Protein AF-A0AAW4BA94-F1 (afdb_monomer_lite)

Foldseek 3Di:
DPPDQQDLLLLLLLQLLVQQPPDDPQASLVSSCVVPVDDSVRSVVSVVVCVVVVQWDADPVSNHIDGDPNVVVVNLVCLQVPPQASQVVCCVRRVDRFDADPSRRGDDPNDRD

pLDDT: mean 81.66, std 11.19, range [38.16, 92.94]

Organism: Vibrio anguillarum (NCBI:txid55601)

Radius of gyration: 14.31 Å; chains: 1; bounding box: 33×32×41 Å

Secondary structure (DSSP, 8-state):
----PPPHHHHHHHHHHHHHS--S---HHHHHHHHH---HHHHHHHHHHHHHTTSEEEETTTTEEEE-HHHHHHHHHHHHHH-SSHHHHHHHHH----EE-TT--EEETTEE-

Structure (mmCIF, N/CA/C/O backbone):
data_AF-A0AAW4BA94-F1
#
_entry.id   AF-A0AAW4BA94-F1
#
loop_
_atom_site.group_PDB
_atom_site.id
_atom_site.type_symbol
_atom_site.label_atom_id
_atom_site.label_alt_id
_atom_site.label_comp_id
_atom_site.label_asym_id
_atom_site.label_entity_id
_atom_site.label_seq_id
_atom_site.pdbx_PDB_ins_code
_atom_site.Cartn_x
_atom_site.Cartn_y
_atom_site.Cartn_z
_atom_site.occupancy
_atom_site.B_iso_or_equiv
_atom_site.auth_seq_id
_atom_site.auth_comp_id
_atom_site.auth_asym_id
_atom_site.auth_atom_id
_atom_site.pdbx_PDB_model_num
ATOM 1 N N . MET A 1 1 ? -10.047 -16.433 18.768 1.00 38.16 1 MET A N 1
ATOM 2 C CA . MET A 1 1 ? -10.244 -16.373 17.306 1.00 38.16 1 MET A CA 1
ATOM 3 C C . MET A 1 1 ? -9.108 -15.525 16.754 1.00 38.16 1 MET A C 1
ATOM 5 O O . MET A 1 1 ? -9.083 -14.336 17.031 1.00 38.16 1 MET A O 1
ATOM 9 N N . ALA A 1 2 ? -8.088 -16.142 16.153 1.00 43.66 2 ALA A N 1
ATOM 10 C CA . ALA A 1 2 ? -6.935 -15.410 15.629 1.00 43.66 2 ALA A CA 1
ATOM 11 C C . ALA A 1 2 ? -7.384 -14.657 14.370 1.00 43.66 2 ALA A C 1
ATOM 13 O O . ALA A 1 2 ? -7.580 -15.262 13.319 1.00 43.66 2 ALA A O 1
ATOM 14 N N . THR A 1 3 ? -7.668 -13.363 14.502 1.00 55.31 3 THR A N 1
ATOM 15 C CA . THR A 1 3 ? -8.035 -12.508 13.373 1.00 55.31 3 THR A CA 1
ATOM 16 C C . THR A 1 3 ? -6.865 -12.483 12.395 1.00 55.31 3 THR A C 1
ATOM 18 O O . THR A 1 3 ? -5.744 -12.156 12.778 1.00 55.31 3 THR A O 1
ATOM 21 N N . LYS A 1 4 ? -7.122 -12.880 11.145 1.00 61.91 4 LYS A N 1
ATOM 22 C CA . LYS A 1 4 ? -6.153 -12.818 10.048 1.00 61.91 4 LYS A CA 1
ATOM 23 C C . LYS A 1 4 ? -5.690 -11.366 9.924 1.00 61.91 4 LYS A C 1
ATOM 25 O O . LYS A 1 4 ? -6.518 -10.497 9.663 1.00 61.91 4 LYS A O 1
ATOM 30 N N . ASP A 1 5 ? -4.415 -11.115 10.201 1.00 78.00 5 ASP A N 1
ATOM 31 C CA . ASP A 1 5 ? -3.850 -9.770 10.136 1.00 78.00 5 ASP A CA 1
ATOM 32 C C . ASP A 1 5 ? -3.968 -9.226 8.704 1.00 78.00 5 ASP A C 1
ATOM 34 O O . ASP A 1 5 ? -3.882 -9.986 7.732 1.00 78.00 5 ASP A O 1
ATOM 38 N N . ILE A 1 6 ? -4.212 -7.924 8.573 1.00 87.81 6 ILE A N 1
ATOM 39 C CA . ILE A 1 6 ? -4.307 -7.272 7.265 1.00 87.81 6 ILE A CA 1
ATOM 40 C C . ILE A 1 6 ? -2.890 -7.191 6.704 1.00 87.81 6 ILE A C 1
ATOM 42 O O . ILE A 1 6 ? -1.985 -6.645 7.347 1.00 87.81 6 ILE A O 1
ATOM 46 N N . SER A 1 7 ? -2.681 -7.741 5.507 1.00 91.31 7 SER A N 1
ATOM 47 C CA . SER A 1 7 ? -1.354 -7.729 4.897 1.00 91.31 7 SER A CA 1
ATOM 48 C C . SER A 1 7 ? -0.955 -6.311 4.492 1.00 91.31 7 SER A C 1
ATOM 50 O O . SER A 1 7 ? -1.797 -5.489 4.129 1.00 91.31 7 SER A O 1
ATOM 52 N N . LYS A 1 8 ? 0.351 -6.040 4.491 1.00 91.31 8 LYS A N 1
ATOM 53 C CA . LYS A 1 8 ? 0.923 -4.782 4.000 1.00 91.31 8 LYS A CA 1
ATOM 54 C C . LYS A 1 8 ? 0.353 -4.367 2.642 1.00 91.31 8 LYS A C 1
ATOM 56 O O . LYS A 1 8 ? -0.137 -3.255 2.478 1.00 91.31 8 LYS A O 1
ATOM 61 N N . TYR A 1 9 ? 0.335 -5.290 1.681 1.00 91.50 9 TYR A N 1
ATOM 62 C CA . TYR A 1 9 ? -0.150 -5.000 0.333 1.00 91.50 9 TYR A CA 1
ATOM 63 C C . TYR A 1 9 ? -1.655 -4.737 0.289 1.00 91.50 9 TYR A C 1
ATOM 65 O O . TYR A 1 9 ? -2.080 -3.890 -0.485 1.00 91.50 9 TYR A O 1
ATOM 73 N N . GLN A 1 10 ? -2.462 -5.367 1.152 1.00 90.81 10 GLN A N 1
ATOM 74 C CA . GLN A 1 10 ? -3.879 -5.006 1.271 1.00 90.81 10 GLN A CA 1
ATOM 75 C C . GLN A 1 10 ? -4.050 -3.548 1.714 1.00 90.81 10 GLN A C 1
ATOM 77 O O . GLN A 1 10 ? -4.912 -2.856 1.176 1.00 90.81 10 GLN A O 1
ATOM 82 N N . VAL A 1 11 ? -3.210 -3.063 2.636 1.00 91.12 11 VAL A N 1
ATOM 83 C CA . VAL A 1 11 ? -3.227 -1.655 3.057 1.00 91.12 11 VAL A CA 1
ATOM 84 C C . VAL A 1 11 ? -2.781 -0.738 1.917 1.00 91.12 11 VAL A C 1
ATOM 86 O O . VAL A 1 11 ? -3.504 0.196 1.581 1.00 91.12 11 VAL A O 1
ATOM 89 N N . LEU A 1 12 ? -1.639 -1.013 1.278 1.00 91.81 12 LEU A N 1
ATOM 90 C CA . LEU A 1 12 ? -1.111 -0.161 0.201 1.00 91.81 12 LEU A CA 1
ATOM 91 C C . LEU A 1 12 ? -2.064 -0.077 -0.999 1.00 91.81 12 LEU A C 1
ATOM 93 O O . LEU A 1 12 ? -2.281 1.007 -1.541 1.00 91.81 12 LEU A O 1
ATOM 97 N N . ILE A 1 13 ? -2.670 -1.204 -1.382 1.00 90.75 13 ILE A N 1
ATOM 98 C CA . ILE A 1 13 ? -3.683 -1.250 -2.442 1.00 90.75 13 ILE A CA 1
ATOM 99 C C . ILE A 1 13 ? -4.895 -0.420 -2.035 1.00 90.75 13 ILE A C 1
ATOM 101 O O . ILE A 1 13 ? -5.341 0.420 -2.811 1.00 90.75 13 ILE A O 1
ATOM 105 N N . ALA A 1 14 ? -5.398 -0.600 -0.812 1.00 90.06 14 ALA A N 1
ATOM 106 C CA . ALA A 1 14 ? -6.552 0.152 -0.344 1.00 90.06 14 ALA A CA 1
ATOM 107 C C . ALA A 1 14 ? -6.296 1.665 -0.340 1.00 90.06 14 ALA A C 1
ATOM 109 O O . ALA A 1 14 ? -7.157 2.424 -0.769 1.00 90.06 14 ALA A O 1
ATOM 110 N N . VAL A 1 15 ? -5.105 2.101 0.082 1.00 89.62 15 VAL A N 1
ATOM 111 C CA . VAL A 1 15 ? -4.718 3.518 0.061 1.00 89.62 15 VAL A CA 1
ATOM 112 C C . VAL A 1 15 ? -4.600 4.056 -1.357 1.00 89.62 15 VAL A C 1
ATOM 114 O O . VAL A 1 15 ? -5.058 5.163 -1.634 1.00 89.62 15 VAL A O 1
ATOM 117 N N . GLY A 1 16 ? -4.001 3.305 -2.277 1.00 87.50 16 GLY A N 1
ATOM 118 C CA . GLY A 1 16 ? -3.912 3.774 -3.652 1.00 87.50 16 GLY A CA 1
ATOM 119 C C . GLY A 1 16 ? -5.291 3.866 -4.321 1.00 87.50 16 GLY A C 1
ATOM 120 O O . GLY A 1 16 ? -5.552 4.857 -4.998 1.00 87.50 16 GLY A O 1
ATOM 121 N N . VAL A 1 17 ? -6.170 2.878 -4.119 1.00 86.44 17 VAL A N 1
ATOM 122 C CA . VAL A 1 17 ? -7.524 2.869 -4.704 1.00 86.44 17 VAL A CA 1
ATOM 123 C C . VAL A 1 17 ? -8.376 3.982 -4.097 1.00 86.44 17 VAL A C 1
ATOM 125 O O . VAL A 1 17 ? -9.036 4.723 -4.814 1.00 86.44 17 VAL A O 1
ATOM 128 N N . HIS A 1 18 ? -8.294 4.181 -2.780 1.00 85.88 18 HIS A N 1
ATOM 129 C CA . HIS A 1 18 ? -9.003 5.268 -2.099 1.00 85.88 18 HIS A CA 1
ATOM 130 C C . HIS A 1 18 ? -8.599 6.659 -2.610 1.00 85.88 18 HIS A C 1
ATOM 132 O O . HIS A 1 18 ? -9.422 7.567 -2.619 1.00 85.88 18 HIS A O 1
ATOM 138 N N . ASN A 1 19 ? -7.356 6.823 -3.073 1.00 79.69 19 ASN A N 1
ATOM 139 C CA . ASN A 1 19 ? -6.890 8.071 -3.680 1.00 79.69 19 ASN A CA 1
ATOM 140 C C . ASN A 1 19 ? -7.258 8.220 -5.165 1.00 79.69 19 ASN A C 1
ATOM 142 O O . ASN A 1 19 ? -7.352 9.350 -5.646 1.00 79.69 19 ASN A O 1
ATOM 146 N N . SER A 1 20 ? -7.406 7.115 -5.905 1.00 75.38 20 SER A N 1
ATOM 147 C CA . SER A 1 20 ? -7.755 7.139 -7.333 1.00 75.38 20 SER A CA 1
ATOM 148 C C . SER A 1 20 ? -9.249 7.344 -7.543 1.00 75.38 20 SER A C 1
ATOM 150 O O . SER A 1 20 ? -9.683 8.119 -8.403 1.00 75.38 20 SER A O 1
ATOM 152 N N . GLU A 1 21 ? -10.045 6.668 -6.727 1.00 68.62 21 GLU A N 1
ATOM 153 C CA . GLU A 1 21 ? -11.476 6.812 -6.719 1.00 68.62 21 GLU A CA 1
ATOM 154 C C . GLU A 1 21 ? -11.805 8.156 -6.059 1.00 68.62 21 GLU A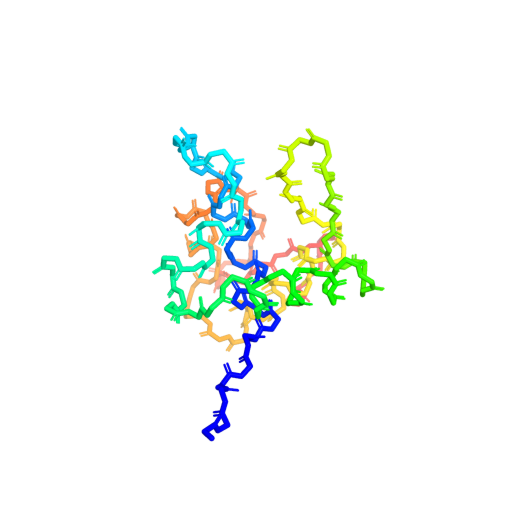 C 1
ATOM 156 O O . GLU A 1 21 ? -11.536 8.378 -4.883 1.00 68.62 21 GLU A O 1
ATOM 161 N N . LYS A 1 22 ? -12.420 9.082 -6.808 1.00 59.56 22 LYS A N 1
ATOM 162 C CA . LYS A 1 22 ? -13.032 10.317 -6.271 1.00 59.56 22 LYS A CA 1
ATOM 163 C C . LYS A 1 22 ? -14.252 9.987 -5.387 1.00 59.56 22 LYS A C 1
ATOM 165 O O . LYS A 1 22 ? -15.334 10.541 -5.584 1.00 59.56 22 LYS A O 1
ATOM 170 N N . LEU A 1 23 ? -14.132 9.006 -4.496 1.00 56.38 23 LEU A N 1
ATOM 171 C CA . LEU A 1 23 ? -15.244 8.363 -3.820 1.00 56.38 23 LEU A CA 1
ATOM 172 C C . LEU A 1 23 ? -15.614 9.046 -2.509 1.00 56.38 23 LEU A C 1
ATOM 174 O O . LEU A 1 23 ? -14.807 9.619 -1.783 1.00 56.38 23 LEU A O 1
ATOM 178 N N . SER A 1 24 ? -16.907 8.935 -2.229 1.00 51.38 24 SER A N 1
ATOM 179 C CA . SER A 1 24 ? -17.680 9.570 -1.166 1.00 51.38 24 SER A CA 1
ATOM 180 C C . SER A 1 24 ? -17.303 9.175 0.264 1.00 51.38 24 SER A C 1
ATOM 182 O O . SER A 1 24 ? -17.754 9.826 1.209 1.00 51.38 24 SER A O 1
ATOM 184 N N . ASP A 1 25 ? -16.520 8.110 0.455 1.00 60.09 25 ASP A N 1
ATOM 185 C CA . ASP A 1 25 ? -16.069 7.694 1.782 1.00 60.09 25 ASP A CA 1
ATOM 186 C C . ASP A 1 25 ? -14.864 8.535 2.205 1.00 60.09 25 ASP A C 1
ATOM 188 O O . ASP A 1 25 ? -13.721 8.258 1.850 1.00 60.09 25 ASP A O 1
ATOM 192 N N . ARG A 1 26 ? -15.117 9.542 3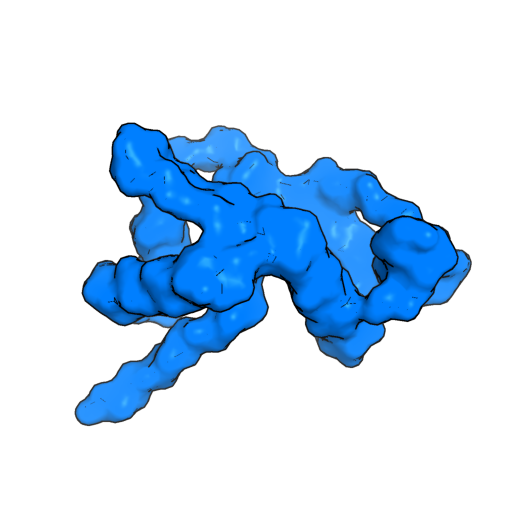.046 1.00 68.50 26 ARG A N 1
ATOM 193 C CA . ARG A 1 26 ? -14.078 10.420 3.619 1.00 68.50 26 ARG A CA 1
ATOM 194 C C . ARG A 1 26 ? -13.026 9.698 4.474 1.00 68.50 26 ARG A C 1
ATOM 196 O O . ARG A 1 26 ? -12.133 10.354 4.987 1.00 68.50 26 ARG A O 1
ATOM 203 N N . SER A 1 27 ? -13.171 8.397 4.719 1.00 84.56 27 SER A N 1
ATOM 204 C CA . SER A 1 27 ? -12.368 7.658 5.690 1.00 84.56 27 SER A CA 1
ATOM 205 C C . SER A 1 27 ? -11.757 6.414 5.067 1.00 84.56 27 SER A C 1
ATOM 207 O O . SER A 1 27 ? -12.471 5.444 4.791 1.00 84.56 27 SER A O 1
ATOM 209 N N . ILE A 1 28 ? -10.429 6.406 4.939 1.00 87.06 28 ILE A N 1
ATOM 210 C CA . ILE A 1 28 ? -9.663 5.222 4.522 1.00 87.06 28 ILE A CA 1
ATOM 211 C C . ILE A 1 28 ? -9.912 4.021 5.450 1.00 87.06 28 ILE A C 1
ATOM 213 O O . ILE A 1 28 ? -9.948 2.874 5.008 1.00 87.06 28 ILE A O 1
ATOM 217 N N . VAL A 1 29 ? -10.171 4.275 6.737 1.00 89.06 29 VAL A N 1
ATOM 218 C CA . VAL A 1 29 ? -10.495 3.228 7.716 1.00 89.06 29 VAL A CA 1
ATOM 219 C C . VAL A 1 29 ? -11.801 2.525 7.342 1.00 89.06 29 VAL A C 1
ATOM 221 O O . VAL A 1 29 ? -11.861 1.298 7.345 1.00 89.06 29 VAL A O 1
ATOM 224 N N . ASN A 1 30 ? -12.837 3.283 6.967 1.00 88.12 30 ASN A N 1
ATOM 225 C CA . ASN A 1 30 ? -14.118 2.703 6.552 1.00 88.12 30 ASN A CA 1
ATOM 226 C C . ASN A 1 30 ? -13.971 1.905 5.257 1.00 88.12 30 ASN A C 1
ATOM 228 O O . ASN A 1 30 ? -14.571 0.837 5.126 1.00 88.12 30 ASN A O 1
ATOM 232 N N . PHE A 1 31 ? -13.146 2.395 4.333 1.00 89.00 31 PHE A N 1
ATOM 233 C CA . PHE A 1 31 ? -12.832 1.677 3.106 1.00 89.00 31 PHE A CA 1
ATOM 234 C C . PHE A 1 31 ? -12.149 0.332 3.406 1.00 89.00 31 PHE A C 1
ATOM 236 O O . PHE A 1 31 ? -12.612 -0.709 2.943 1.00 89.00 31 PHE A O 1
ATOM 243 N N . LEU A 1 32 ? -11.132 0.312 4.273 1.00 89.06 32 LEU A N 1
ATOM 244 C CA . LEU A 1 32 ? -10.463 -0.923 4.702 1.00 89.06 32 LEU A CA 1
ATOM 245 C C . LEU A 1 32 ? -11.411 -1.910 5.389 1.00 89.06 32 LEU A C 1
ATOM 247 O O . LEU A 1 32 ? -11.327 -3.109 5.124 1.00 89.06 32 LEU A O 1
ATOM 251 N N . ILE A 1 33 ? -12.327 -1.430 6.236 1.00 91.25 33 ILE A N 1
ATOM 252 C CA . ILE A 1 33 ? -13.351 -2.280 6.864 1.00 91.25 33 ILE A CA 1
ATOM 253 C C . ILE A 1 33 ? -14.219 -2.945 5.788 1.00 91.25 33 ILE A C 1
ATOM 255 O O . ILE A 1 33 ? -14.417 -4.157 5.839 1.00 91.25 33 ILE A O 1
ATOM 259 N N . LYS A 1 34 ? -14.695 -2.183 4.792 1.00 88.25 34 LYS A N 1
ATOM 260 C CA . LYS A 1 34 ? -15.517 -2.719 3.691 1.00 88.25 34 LYS A CA 1
ATOM 261 C C . LYS A 1 34 ? -14.768 -3.762 2.859 1.00 88.25 34 LYS A C 1
ATOM 263 O O . LYS A 1 34 ? -15.354 -4.782 2.516 1.00 88.25 34 LYS A O 1
ATOM 268 N N . GLN A 1 35 ? -13.489 -3.526 2.567 1.00 86.75 35 GLN A N 1
ATOM 269 C CA . GLN A 1 35 ? -12.690 -4.424 1.724 1.00 86.75 35 GLN A CA 1
ATOM 270 C C . GLN A 1 35 ? -12.237 -5.698 2.445 1.00 86.75 35 GLN A C 1
ATOM 272 O O . GLN A 1 35 ? -12.127 -6.758 1.835 1.00 86.75 35 GLN A O 1
ATOM 277 N N . THR A 1 36 ? -11.942 -5.611 3.743 1.00 87.06 36 THR A N 1
ATOM 278 C CA . THR A 1 36 ? -11.321 -6.720 4.490 1.00 87.06 36 THR A CA 1
ATOM 279 C C . THR A 1 36 ? -12.281 -7.4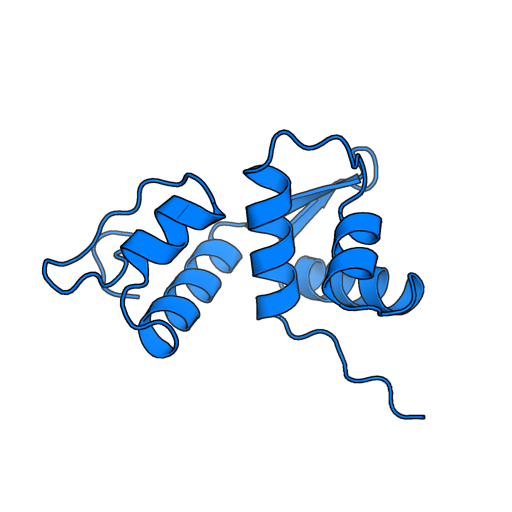40 5.435 1.00 87.06 36 THR A C 1
ATOM 281 O O . THR A 1 36 ? -11.958 -8.528 5.910 1.00 87.06 36 THR A O 1
ATOM 284 N N . GLY A 1 37 ? -13.435 -6.840 5.744 1.00 88.94 37 GLY A N 1
ATOM 285 C CA . GLY A 1 37 ? -14.372 -7.331 6.758 1.00 88.94 37 GLY A CA 1
ATOM 286 C C . GLY A 1 37 ? -13.830 -7.263 8.191 1.00 88.94 37 GLY A C 1
ATOM 287 O O . GLY A 1 37 ? -14.416 -7.855 9.097 1.00 88.94 37 GLY A O 1
ATOM 288 N N . GLN A 1 38 ? -12.700 -6.584 8.410 1.00 90.19 38 GLN A N 1
ATOM 289 C CA . GLN A 1 38 ? -12.024 -6.551 9.703 1.00 90.19 38 GLN A CA 1
ATOM 290 C C . GLN A 1 38 ? -12.599 -5.474 10.635 1.00 90.19 38 GLN A C 1
ATOM 292 O O . GLN A 1 38 ? -13.106 -4.448 10.174 1.00 90.19 38 GLN A O 1
ATOM 297 N N . PRO A 1 39 ? -12.488 -5.654 11.966 1.00 91.12 39 PRO A N 1
ATOM 298 C CA . PRO A 1 39 ? -12.904 -4.639 12.925 1.00 91.12 39 PRO A CA 1
ATOM 299 C C . PRO A 1 39 ? -12.113 -3.335 12.773 1.00 91.12 39 PRO A C 1
ATOM 301 O O . PRO A 1 39 ? -10.906 -3.356 12.536 1.00 91.12 39 PRO A O 1
ATOM 304 N N . CYS A 1 40 ? -12.761 -2.200 13.050 1.00 90.44 40 CYS A N 1
ATOM 305 C CA . CYS A 1 40 ? -12.165 -0.860 12.957 1.00 90.44 40 CYS A CA 1
ATOM 306 C C . CYS A 1 40 ? -10.785 -0.748 13.633 1.00 90.44 40 CYS A C 1
ATOM 308 O O . CYS A 1 40 ? -9.829 -0.264 13.032 1.00 90.44 40 CYS A O 1
ATOM 310 N N . LYS A 1 41 ? -10.639 -1.291 14.849 1.00 89.69 41 LYS A N 1
ATOM 311 C CA . LYS A 1 41 ? -9.368 -1.280 15.593 1.00 89.69 41 LYS A CA 1
ATOM 312 C C . LYS A 1 41 ? -8.231 -2.015 14.867 1.00 89.69 41 LYS A C 1
ATOM 314 O O . LYS A 1 41 ? -7.076 -1.631 15.018 1.00 89.69 41 LYS A O 1
ATOM 319 N N . VAL A 1 42 ? -8.541 -3.070 14.113 1.00 90.62 42 VAL A N 1
ATOM 320 C CA . VAL A 1 42 ? -7.549 -3.814 13.319 1.00 90.62 42 VAL A CA 1
ATOM 321 C C . VAL A 1 42 ? -7.121 -2.979 12.114 1.00 90.62 42 VAL A C 1
ATOM 323 O O . VAL A 1 42 ? -5.926 -2.837 11.881 1.00 90.62 42 VAL A O 1
ATOM 326 N N . CYS A 1 43 ? -8.068 -2.348 11.415 1.00 90.88 43 CYS A N 1
ATOM 327 C CA . CYS A 1 43 ? -7.773 -1.464 10.284 1.00 90.88 43 CYS A CA 1
ATOM 328 C C . CYS A 1 43 ? -6.917 -0.255 10.690 1.00 90.88 43 CYS A C 1
ATOM 330 O O . CYS A 1 43 ? -5.955 0.066 9.998 1.00 90.88 43 CYS A O 1
ATOM 332 N N . ILE A 1 44 ? -7.226 0.379 11.828 1.00 89.56 44 ILE A N 1
ATOM 333 C CA . ILE A 1 44 ? -6.431 1.497 12.365 1.00 89.56 44 ILE A CA 1
ATOM 334 C C . ILE A 1 44 ? -5.000 1.042 12.661 1.00 89.56 44 ILE A C 1
ATOM 336 O O . ILE A 1 44 ? -4.056 1.672 12.201 1.00 89.56 44 ILE A O 1
ATOM 340 N N . ARG A 1 45 ? -4.825 -0.092 13.351 1.00 90.69 45 ARG A N 1
ATOM 341 C CA . ARG A 1 45 ? -3.490 -0.629 13.662 1.00 90.69 45 ARG A CA 1
ATOM 342 C C . ARG A 1 45 ? -2.686 -0.990 12.415 1.00 90.69 45 ARG A C 1
ATOM 344 O O . ARG A 1 45 ? -1.478 -0.782 12.397 1.00 90.69 45 ARG A O 1
ATOM 351 N N . ALA A 1 46 ? -3.342 -1.530 11.389 1.00 92.00 46 ALA A N 1
ATOM 352 C CA . ALA A 1 46 ? -2.692 -1.838 10.121 1.00 92.00 46 ALA A CA 1
ATOM 353 C C . ALA A 1 46 ? -2.208 -0.560 9.416 1.00 92.00 46 ALA A C 1
ATOM 355 O O . ALA A 1 46 ? -1.087 -0.533 8.920 1.00 92.00 46 ALA A O 1
ATOM 356 N N . LEU A 1 47 ? -3.005 0.515 9.433 1.00 90.44 47 LEU A N 1
ATOM 357 C CA . LEU A 1 47 ? -2.585 1.820 8.914 1.00 90.44 47 LEU A CA 1
ATOM 358 C C . LEU A 1 47 ? -1.427 2.413 9.723 1.00 90.44 47 LEU A C 1
ATOM 360 O O . LEU A 1 47 ? -0.421 2.795 9.137 1.00 90.44 47 LEU A O 1
ATOM 364 N N . GLU A 1 48 ? -1.533 2.445 11.053 1.00 90.38 48 GLU A N 1
ATOM 365 C CA . GLU A 1 48 ? -0.472 2.949 11.940 1.00 90.38 48 GLU A CA 1
ATOM 366 C C . GLU A 1 48 ? 0.851 2.204 11.730 1.00 90.38 48 GLU A C 1
ATOM 368 O O . GLU A 1 48 ? 1.913 2.824 11.724 1.00 90.38 48 GLU A O 1
ATOM 373 N N . ARG A 1 49 ? 0.803 0.883 11.508 1.00 92.25 49 ARG A N 1
ATOM 374 C CA . ARG A 1 49 ? 1.990 0.088 11.168 1.00 92.25 49 ARG A CA 1
ATOM 375 C C . ARG A 1 49 ? 2.653 0.592 9.891 1.00 92.25 49 ARG A C 1
ATOM 377 O O . ARG A 1 49 ? 3.845 0.869 9.907 1.00 92.25 49 ARG A O 1
ATOM 384 N N . GLU A 1 50 ? 1.901 0.728 8.804 1.00 92.94 50 GLU A N 1
ATOM 385 C CA . GLU A 1 50 ? 2.469 1.147 7.517 1.00 92.94 50 GLU A CA 1
ATOM 386 C C . GLU A 1 50 ? 2.925 2.616 7.511 1.00 92.94 50 GLU A C 1
ATOM 388 O O . GLU A 1 50 ? 3.829 2.974 6.753 1.00 92.94 50 GLU A O 1
ATOM 393 N N . VAL A 1 51 ? 2.339 3.454 8.372 1.00 92.00 51 VAL A N 1
ATOM 394 C CA . VAL A 1 51 ? 2.817 4.818 8.643 1.00 92.00 51 VAL A CA 1
ATOM 395 C C . VAL A 1 51 ? 4.159 4.785 9.374 1.00 92.00 51 VAL A C 1
ATOM 397 O O . VAL A 1 51 ? 5.099 5.453 8.954 1.00 92.00 51 VAL A O 1
ATOM 400 N N . ASN A 1 52 ? 4.288 3.958 10.415 1.00 91.31 52 ASN A N 1
ATOM 401 C CA . ASN A 1 52 ? 5.556 3.768 11.129 1.00 91.31 52 ASN A CA 1
ATOM 402 C C . ASN A 1 52 ? 6.644 3.139 10.243 1.00 91.31 52 ASN A C 1
ATOM 404 O O . ASN A 1 52 ? 7.827 3.398 10.443 1.00 91.31 52 ASN A O 1
ATOM 408 N N . GLU A 1 53 ? 6.259 2.322 9.259 1.00 92.12 53 GLU A N 1
ATOM 409 C CA . GLU A 1 53 ? 7.173 1.785 8.245 1.00 92.12 53 GLU A CA 1
ATOM 410 C C . GLU A 1 53 ? 7.497 2.786 7.124 1.00 92.12 53 GLU A C 1
ATOM 412 O O . GLU A 1 53 ? 8.263 2.449 6.218 1.00 92.12 53 GLU A O 1
ATOM 417 N N . GLU A 1 54 ? 6.945 4.002 7.157 1.00 91.25 54 GLU A N 1
ATOM 418 C CA . GLU A 1 54 ? 7.117 5.045 6.135 1.00 91.25 54 GLU A CA 1
ATOM 419 C C . GLU A 1 54 ? 6.629 4.630 4.735 1.00 91.25 54 GLU A C 1
ATOM 421 O O . GLU A 1 54 ? 7.006 5.226 3.721 1.00 91.25 54 GLU A O 1
ATOM 426 N N . SER A 1 55 ? 5.791 3.596 4.644 1.00 90.56 55 SER A N 1
ATOM 427 C CA . SER A 1 55 ? 5.166 3.160 3.390 1.00 90.56 55 SER A CA 1
ATOM 428 C C . SER A 1 55 ? 4.006 4.088 3.006 1.00 90.56 55 SER A C 1
ATOM 430 O O . SER A 1 55 ? 3.675 4.244 1.828 1.00 90.56 55 SER A O 1
ATOM 432 N N . ILE A 1 56 ? 3.390 4.715 4.010 1.00 91.06 56 ILE A N 1
ATOM 433 C CA . ILE A 1 56 ? 2.207 5.566 3.890 1.00 91.06 56 ILE A CA 1
ATOM 434 C C . ILE A 1 56 ? 2.420 6.837 4.713 1.00 91.06 56 ILE A C 1
ATOM 436 O O . ILE A 1 56 ? 2.985 6.787 5.800 1.00 91.06 56 ILE A O 1
ATOM 440 N N . ASP A 1 57 ? 1.936 7.964 4.206 1.00 87.25 57 ASP A N 1
ATOM 441 C CA . ASP A 1 57 ? 1.752 9.189 4.979 1.00 87.25 57 ASP A CA 1
ATOM 442 C C . ASP A 1 57 ? 0.262 9.343 5.305 1.00 87.25 57 ASP A C 1
ATOM 444 O O . ASP A 1 57 ? -0.579 9.273 4.406 1.00 87.25 57 ASP A O 1
ATOM 448 N N . TYR A 1 58 ? -0.086 9.489 6.583 1.00 81.00 58 TYR A N 1
ATOM 449 C CA . TYR A 1 58 ? -1.474 9.552 7.040 1.00 81.00 58 TYR A CA 1
ATOM 450 C C . TYR A 1 58 ? -1.723 10.812 7.860 1.00 81.00 58 TYR A C 1
ATOM 452 O O . TYR A 1 58 ? -1.247 10.960 8.987 1.00 81.00 58 TYR A O 1
ATOM 460 N N . GLY A 1 59 ? -2.543 11.706 7.309 1.00 73.31 59 GLY A N 1
ATOM 461 C CA . GLY A 1 59 ? -2.976 12.908 8.004 1.00 73.31 59 GLY A CA 1
ATOM 462 C C . GLY A 1 59 ? -4.244 12.646 8.812 1.00 73.31 59 GLY A C 1
ATOM 463 O O . GLY A 1 59 ? -5.337 12.608 8.250 1.00 73.31 59 GLY A O 1
ATOM 464 N N . VAL A 1 60 ? -4.128 12.539 10.140 1.00 66.44 60 VAL A N 1
ATOM 465 C CA . VAL A 1 60 ? -5.277 12.313 11.048 1.00 66.44 60 VAL A CA 1
ATOM 466 C C . VAL A 1 60 ? -6.361 13.393 10.892 1.00 66.44 60 VAL A C 1
ATOM 468 O O . VAL A 1 60 ? -7.549 13.097 10.987 1.00 66.44 60 VAL A O 1
ATOM 471 N N . SER A 1 61 ? -5.969 14.638 10.601 1.00 62.34 61 SER A N 1
ATOM 472 C CA . SER A 1 61 ? -6.878 15.780 10.407 1.00 62.34 61 SER A CA 1
ATOM 473 C C . SER A 1 61 ? -7.686 15.724 9.108 1.00 62.34 61 SER A C 1
ATOM 475 O O . SER A 1 61 ? -8.784 16.273 9.048 1.00 62.34 61 SER A O 1
ATOM 477 N N . ILE A 1 62 ? -7.158 15.060 8.081 1.00 68.88 62 ILE A N 1
ATOM 478 C CA . ILE A 1 62 ? -7.795 14.909 6.766 1.00 68.88 62 ILE A CA 1
ATOM 479 C C . ILE A 1 62 ? -8.374 13.505 6.559 1.00 68.88 62 ILE A C 1
ATOM 481 O O . ILE A 1 62 ? -9.086 13.285 5.584 1.00 68.88 62 ILE A O 1
ATOM 485 N N . ASN A 1 63 ? -8.104 12.574 7.487 1.00 74.88 63 ASN A N 1
ATOM 486 C CA . ASN A 1 63 ? -8.521 11.168 7.451 1.00 74.88 63 ASN A CA 1
ATOM 487 C C . ASN A 1 63 ? -8.212 10.483 6.105 1.00 74.88 63 ASN A C 1
ATOM 489 O O . ASN A 1 63 ? -8.938 9.608 5.623 1.00 74.88 63 ASN A O 1
ATOM 493 N N . GLN A 1 64 ? -7.111 10.921 5.500 1.00 79.56 64 GLN A N 1
ATOM 494 C CA . GLN A 1 64 ? -6.655 10.512 4.186 1.00 79.56 64 GLN A CA 1
ATOM 495 C C . GLN A 1 64 ? -5.208 10.047 4.294 1.00 79.56 64 GLN A C 1
ATOM 497 O O . GLN A 1 64 ? -4.387 10.649 4.992 1.00 79.56 64 GLN A O 1
ATOM 502 N N . ALA A 1 65 ? -4.929 8.941 3.616 1.00 86.31 65 ALA A N 1
ATOM 503 C CA . ALA A 1 65 ? -3.619 8.325 3.538 1.00 86.31 65 ALA A CA 1
ATOM 504 C C . ALA A 1 65 ? -3.080 8.475 2.115 1.00 86.31 65 ALA A C 1
ATOM 506 O O . ALA A 1 65 ? -3.840 8.327 1.163 1.00 86.31 65 ALA A O 1
ATOM 507 N N . PHE A 1 66 ? -1.781 8.699 1.958 1.00 87.62 66 PHE A N 1
ATOM 508 C CA . PHE A 1 66 ? -1.097 8.739 0.669 1.00 87.62 66 PHE A CA 1
ATOM 509 C C . PHE A 1 66 ? 0.065 7.754 0.659 1.00 87.62 66 PHE A C 1
ATOM 511 O O . PHE A 1 66 ? 0.767 7.591 1.653 1.00 87.62 66 PHE A O 1
ATOM 518 N N . LEU A 1 67 ? 0.293 7.099 -0.479 1.00 89.06 67 LEU A N 1
ATOM 519 C CA . LEU A 1 67 ? 1.479 6.265 -0.650 1.00 89.06 67 LEU A CA 1
ATOM 520 C C . LEU A 1 67 ? 2.722 7.156 -0.720 1.00 89.06 67 LEU A C 1
ATOM 522 O O . LEU A 1 67 ? 2.790 8.079 -1.536 1.00 89.06 67 LEU A O 1
ATOM 526 N N . THR A 1 68 ? 3.730 6.857 0.097 1.00 90.62 68 THR A N 1
ATOM 527 C CA . THR A 1 68 ? 5.036 7.511 -0.028 1.00 90.62 68 THR A CA 1
ATOM 528 C C . THR A 1 68 ? 5.782 6.965 -1.247 1.00 90.62 68 THR A C 1
ATOM 530 O O . THR A 1 6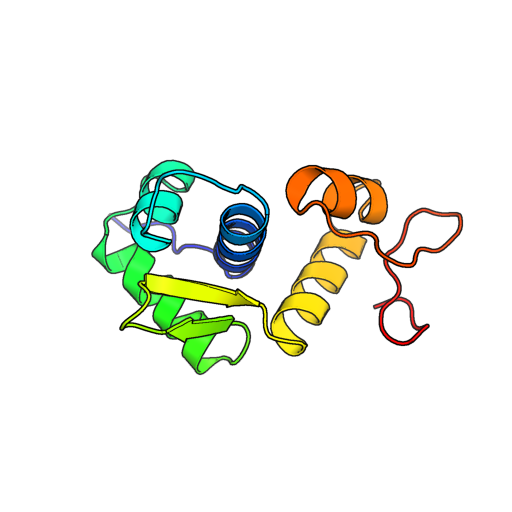8 ? 5.419 5.938 -1.827 1.00 90.62 68 THR A O 1
ATOM 533 N N . LYS A 1 69 ? 6.907 7.592 -1.616 1.00 87.44 69 LYS A N 1
ATOM 534 C CA . LYS A 1 69 ? 7.800 7.046 -2.658 1.00 87.44 69 LYS A CA 1
ATOM 535 C C . LYS A 1 69 ? 8.243 5.610 -2.350 1.00 87.44 69 LYS A C 1
ATOM 537 O O . LYS A 1 69 ? 8.396 4.813 -3.273 1.00 87.44 69 LYS A O 1
ATOM 542 N N . LYS A 1 70 ? 8.444 5.283 -1.068 1.00 89.19 70 LYS A N 1
ATOM 543 C CA . LYS A 1 70 ? 8.799 3.935 -0.614 1.00 89.19 70 LYS A CA 1
ATOM 544 C C . LYS A 1 70 ? 7.635 2.967 -0.822 1.00 89.19 70 LYS A C 1
ATOM 546 O O . LYS A 1 70 ? 7.833 1.939 -1.464 1.00 89.19 70 LYS A O 1
ATOM 551 N N . GLY A 1 71 ? 6.429 3.333 -0.382 1.00 88.06 71 GLY A N 1
ATOM 552 C CA . GLY A 1 71 ? 5.235 2.501 -0.555 1.00 88.06 71 GLY A CA 1
ATOM 5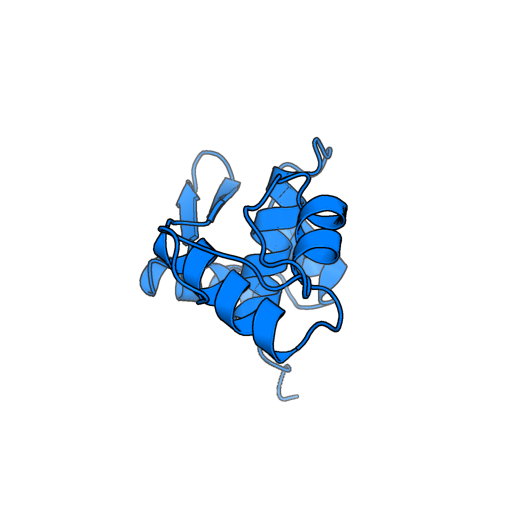53 C C . GLY A 1 71 ? 4.908 2.218 -2.020 1.00 88.06 71 GLY A C 1
ATOM 554 O O . GLY A 1 71 ? 4.613 1.079 -2.375 1.00 88.06 71 GLY A O 1
ATOM 555 N N . VAL A 1 72 ? 5.048 3.217 -2.901 1.00 88.25 72 VAL A N 1
ATOM 556 C CA . VAL A 1 72 ? 4.879 3.024 -4.354 1.00 88.25 72 VAL A CA 1
ATOM 557 C C . VAL A 1 72 ? 5.898 2.022 -4.902 1.00 88.25 72 VAL A C 1
ATOM 559 O O . VAL A 1 72 ? 5.528 1.136 -5.672 1.00 88.25 72 VAL A O 1
ATOM 562 N N . LYS A 1 73 ? 7.171 2.127 -4.493 1.00 88.50 73 LYS A N 1
ATOM 563 C CA . LYS A 1 73 ? 8.214 1.180 -4.911 1.00 88.50 73 LYS A CA 1
ATOM 564 C C . LYS A 1 73 ? 7.898 -0.241 -4.466 1.00 88.50 73 LYS A C 1
ATOM 566 O O . LYS A 1 73 ? 7.955 -1.152 -5.283 1.00 88.50 73 LYS A O 1
ATOM 571 N N . GLU A 1 74 ? 7.543 -0.436 -3.204 1.00 90.19 74 GLU A N 1
ATOM 572 C CA . GLU A 1 74 ? 7.222 -1.761 -2.664 1.00 90.19 74 GLU A CA 1
ATOM 573 C C . GLU A 1 74 ? 5.975 -2.375 -3.308 1.00 90.19 74 GLU A C 1
ATOM 575 O O . GLU A 1 74 ? 5.973 -3.564 -3.630 1.00 90.19 74 GLU A O 1
ATOM 580 N N . LEU A 1 75 ? 4.943 -1.566 -3.562 1.00 88.75 75 LEU A N 1
ATOM 581 C CA . LEU A 1 75 ? 3.746 -2.022 -4.263 1.00 88.75 75 LEU A CA 1
ATOM 582 C C . LEU A 1 75 ? 4.068 -2.458 -5.699 1.00 88.75 75 LEU A C 1
ATOM 584 O O . LEU A 1 75 ? 3.577 -3.492 -6.149 1.00 88.75 75 LEU A O 1
ATOM 588 N N . ALA A 1 76 ? 4.926 -1.713 -6.401 1.00 86.31 76 ALA A N 1
ATOM 589 C CA . ALA A 1 76 ? 5.357 -2.072 -7.748 1.00 86.31 76 ALA A CA 1
ATOM 590 C C . ALA A 1 76 ? 6.187 -3.366 -7.778 1.00 86.31 76 ALA A C 1
ATOM 592 O O . ALA A 1 76 ? 5.927 -4.208 -8.638 1.00 86.31 76 ALA A O 1
ATOM 593 N N . LYS A 1 77 ? 7.103 -3.572 -6.812 1.00 88.56 77 LYS A N 1
ATOM 594 C CA . LYS A 1 77 ? 7.845 -4.844 -6.656 1.00 88.56 77 LYS A CA 1
ATOM 595 C C . LYS A 1 77 ? 6.891 -6.020 -6.547 1.00 88.56 77 LYS A C 1
ATOM 597 O O . LYS A 1 77 ? 7.023 -7.023 -7.241 1.00 88.56 77 LYS A O 1
ATOM 602 N N . TRP A 1 78 ? 5.917 -5.888 -5.652 1.00 90.38 78 TRP A N 1
ATOM 603 C CA . TRP A 1 78 ? 4.943 -6.939 -5.418 1.00 90.38 78 TRP A CA 1
ATOM 604 C C . TRP A 1 78 ? 4.092 -7.211 -6.658 1.00 90.38 78 TRP A C 1
ATOM 606 O O . TRP A 1 78 ? 3.919 -8.376 -7.020 1.00 90.38 78 TRP A O 1
ATOM 616 N N . ALA A 1 79 ? 3.623 -6.163 -7.341 1.00 87.50 79 ALA A N 1
ATOM 617 C CA . ALA A 1 79 ? 2.838 -6.301 -8.563 1.00 87.50 79 ALA A CA 1
ATOM 618 C C . ALA A 1 79 ? 3.639 -7.009 -9.668 1.00 87.50 79 ALA A C 1
ATOM 620 O O . ALA A 1 79 ? 3.126 -7.940 -10.280 1.00 87.50 79 ALA A O 1
ATOM 621 N N . ASN A 1 80 ? 4.911 -6.646 -9.862 1.00 86.31 80 ASN A N 1
ATOM 622 C CA . ASN A 1 80 ? 5.798 -7.281 -10.842 1.00 86.31 80 ASN A CA 1
ATOM 623 C C . ASN A 1 80 ? 6.009 -8.787 -10.618 1.00 86.31 80 ASN A C 1
ATOM 625 O O . ASN A 1 80 ? 6.335 -9.497 -11.568 1.00 86.31 80 ASN A O 1
ATOM 629 N N . ILE A 1 81 ? 5.844 -9.268 -9.383 1.00 87.50 81 ILE A N 1
ATOM 630 C CA . ILE A 1 81 ? 6.010 -10.683 -9.024 1.00 87.50 81 ILE A CA 1
ATOM 631 C C . ILE A 1 81 ? 4.678 -11.445 -9.075 1.00 87.50 81 ILE A C 1
ATOM 633 O O . ILE A 1 81 ? 4.666 -12.621 -9.422 1.00 87.50 81 ILE A O 1
ATOM 637 N N . ASN A 1 82 ? 3.570 -10.804 -8.693 1.00 87.06 82 ASN A N 1
ATOM 638 C CA . ASN A 1 82 ? 2.311 -11.495 -8.383 1.00 87.06 82 ASN A CA 1
ATOM 639 C C . ASN A 1 82 ? 1.179 -11.238 -9.391 1.00 87.06 82 ASN A C 1
ATOM 641 O O . ASN A 1 82 ? 0.099 -11.804 -9.229 1.00 87.06 82 ASN A O 1
ATOM 645 N N . VAL A 1 83 ? 1.380 -10.372 -10.389 1.00 85.31 83 VAL A N 1
ATOM 646 C CA . VAL A 1 83 ? 0.339 -9.975 -11.348 1.00 85.31 83 VAL A CA 1
ATOM 647 C C . VAL A 1 83 ? 0.827 -10.215 -12.775 1.00 85.31 83 VAL A C 1
ATOM 649 O O . VAL A 1 83 ? 1.891 -9.735 -13.150 1.00 85.31 83 VAL A O 1
ATOM 652 N N . ASP A 1 84 ? 0.014 -10.889 -13.594 1.00 77.25 84 ASP A N 1
ATOM 653 C CA . ASP A 1 84 ? 0.388 -11.287 -14.963 1.00 77.25 84 ASP A CA 1
ATOM 654 C C . ASP A 1 84 ? 0.555 -10.112 -15.949 1.00 77.25 84 ASP A C 1
ATOM 656 O O . ASP A 1 84 ? 1.090 -10.301 -17.033 1.00 77.25 84 ASP A O 1
ATOM 660 N N . ASN A 1 85 ? 0.134 -8.893 -15.590 1.00 82.88 85 ASN A N 1
ATOM 661 C CA . ASN A 1 85 ? 0.375 -7.645 -16.332 1.00 82.88 85 ASN A CA 1
ATOM 662 C C . ASN A 1 85 ? 0.281 -6.438 -15.379 1.00 82.88 85 ASN A C 1
ATOM 664 O O . ASN A 1 85 ? -0.773 -5.798 -15.263 1.00 82.88 85 ASN A O 1
ATOM 668 N N . PRO A 1 86 ? 1.357 -6.125 -14.647 1.00 83.25 86 PRO A N 1
ATOM 669 C CA . PRO A 1 86 ? 1.292 -5.216 -13.510 1.00 83.25 86 PRO A CA 1
ATOM 670 C C . PRO A 1 86 ? 1.084 -3.753 -13.926 1.00 83.25 86 PRO A C 1
ATOM 672 O O . PRO A 1 86 ? 0.432 -3.002 -13.199 1.00 83.25 86 PRO A O 1
ATOM 675 N N . SER A 1 87 ? 1.551 -3.346 -15.112 1.00 82.81 87 SER A N 1
ATOM 676 C CA . SER A 1 87 ? 1.306 -2.004 -15.657 1.00 82.81 87 SER A CA 1
ATOM 677 C C . SER A 1 87 ? -0.179 -1.748 -15.935 1.00 82.81 87 SER A C 1
ATOM 679 O O . SER A 1 87 ? -0.726 -0.742 -15.483 1.00 82.81 87 SER A O 1
ATOM 681 N N . LEU A 1 88 ? -0.857 -2.676 -16.620 1.00 82.69 88 LEU A N 1
ATOM 682 C CA . LEU A 1 88 ? -2.290 -2.589 -16.909 1.00 82.69 88 LEU A CA 1
ATOM 683 C C . LEU A 1 88 ? -3.105 -2.589 -15.612 1.00 82.69 88 LEU A C 1
ATOM 685 O O . LEU A 1 88 ? -4.026 -1.786 -15.450 1.00 82.69 88 LEU A O 1
ATOM 689 N N . TRP A 1 89 ? -2.744 -3.465 -14.673 1.00 84.50 89 TRP A N 1
ATOM 690 C CA . TRP A 1 89 ? -3.399 -3.550 -13.373 1.00 84.50 89 TRP A CA 1
ATOM 691 C C . TRP A 1 89 ? -3.245 -2.256 -12.562 1.00 84.50 89 TRP A C 1
ATOM 693 O O . TRP A 1 89 ? -4.225 -1.779 -11.986 1.00 84.50 89 TRP A O 1
ATOM 703 N N . LEU A 1 90 ? -2.060 -1.632 -12.559 1.00 81.12 90 LEU A N 1
ATOM 704 C CA . LEU A 1 90 ? -1.876 -0.344 -11.889 1.00 81.12 90 LEU A CA 1
ATOM 705 C C . LEU A 1 90 ? -2.698 0.770 -12.551 1.00 81.12 90 LEU A C 1
ATOM 707 O O . LEU A 1 90 ? -3.387 1.528 -11.867 1.00 81.12 90 LEU A O 1
ATOM 711 N N . CYS A 1 91 ? -2.653 0.856 -13.881 1.00 80.00 91 CYS A N 1
ATOM 712 C CA . CYS A 1 91 ? -3.390 1.869 -14.634 1.00 80.00 91 CYS A CA 1
ATOM 713 C C . CYS A 1 91 ? -4.904 1.766 -14.404 1.00 80.00 91 CYS A C 1
ATOM 715 O O . CYS A 1 91 ? -5.574 2.786 -14.276 1.00 80.00 91 CYS A O 1
ATOM 717 N N . THR A 1 92 ? -5.443 0.549 -14.331 1.00 80.56 92 THR A N 1
ATOM 718 C CA . THR A 1 92 ? -6.886 0.312 -14.166 1.00 80.56 92 THR A CA 1
ATOM 719 C C . THR A 1 92 ? -7.375 0.560 -12.742 1.00 80.56 92 THR A C 1
ATOM 721 O O . THR A 1 92 ? -8.404 1.205 -12.574 1.00 80.56 92 THR A O 1
ATOM 724 N N . ASN A 1 93 ? -6.643 0.107 -11.719 1.00 80.31 93 ASN A N 1
ATOM 725 C CA . ASN A 1 93 ? -7.085 0.242 -10.322 1.00 80.31 93 ASN A CA 1
ATOM 726 C C . ASN A 1 93 ? -6.753 1.610 -9.712 1.00 80.31 93 ASN A C 1
ATOM 728 O O . ASN A 1 93 ? -7.504 2.138 -8.893 1.00 80.31 93 ASN A O 1
ATOM 732 N N . PHE A 1 94 ? -5.625 2.202 -10.103 1.00 77.06 94 PHE A N 1
ATOM 733 C CA . PHE A 1 94 ? -5.135 3.441 -9.499 1.00 77.06 94 PHE A CA 1
ATOM 734 C C . PHE A 1 94 ? -5.257 4.649 -10.430 1.00 77.06 94 PHE A C 1
ATOM 736 O O . PHE A 1 94 ? -5.013 5.772 -9.998 1.00 77.06 94 PHE A O 1
ATOM 743 N N . GLY A 1 95 ? -5.599 4.459 -11.708 1.00 68.81 95 GLY A N 1
ATOM 744 C CA . GLY A 1 95 ? -5.623 5.557 -12.680 1.00 68.81 95 GLY A CA 1
ATOM 745 C C . GLY A 1 95 ? -4.245 6.187 -12.922 1.00 68.81 95 GLY A C 1
ATOM 746 O O . GLY A 1 95 ? -4.159 7.310 -13.415 1.00 68.81 95 GLY A O 1
ATOM 747 N N . VAL A 1 96 ? -3.158 5.496 -12.554 1.00 71.69 96 VAL A N 1
ATOM 748 C CA . VAL A 1 96 ? -1.788 6.015 -12.646 1.00 71.69 96 VAL A CA 1
ATOM 749 C C . VAL A 1 96 ? -1.104 5.453 -13.884 1.00 71.69 96 VAL A C 1
ATOM 751 O O . VAL A 1 96 ? -0.877 4.249 -13.981 1.00 71.69 96 VAL A O 1
ATOM 754 N N . ALA A 1 97 ? -0.702 6.333 -14.802 1.00 72.12 97 ALA A N 1
ATOM 755 C CA . ALA A 1 97 ? 0.161 5.952 -15.913 1.00 72.12 97 ALA A CA 1
ATOM 756 C C . ALA A 1 97 ? 1.570 5.626 -15.392 1.00 72.12 97 ALA A C 1
ATOM 758 O O . ALA A 1 97 ? 2.258 6.487 -14.840 1.00 72.12 97 ALA A O 1
ATOM 759 N N . THR A 1 98 ? 2.011 4.382 -15.581 1.00 76.81 98 THR A N 1
ATOM 760 C CA . THR A 1 98 ? 3.350 3.926 -15.187 1.00 76.81 98 THR A CA 1
ATOM 761 C C . THR A 1 98 ? 4.221 3.653 -16.406 1.00 76.81 98 THR A C 1
ATOM 763 O O . THR A 1 98 ? 3.746 3.219 -17.457 1.00 76.81 98 THR A O 1
ATOM 766 N N . LYS A 1 99 ? 5.527 3.917 -16.281 1.00 80.75 99 LYS A N 1
ATOM 767 C CA . LYS A 1 99 ? 6.491 3.464 -17.287 1.00 80.75 99 LYS A CA 1
ATOM 768 C C . LYS A 1 99 ? 6.608 1.953 -17.171 1.00 80.75 99 LYS A C 1
ATOM 770 O O . LYS A 1 99 ? 6.722 1.440 -16.062 1.00 80.75 99 LYS A O 1
ATOM 775 N N . SER A 1 100 ? 6.590 1.258 -18.298 1.00 83.06 100 SER A N 1
ATOM 776 C CA . SER A 1 100 ? 6.687 -0.197 -18.323 1.00 83.06 100 SER A CA 1
ATOM 777 C C . SER A 1 100 ? 7.610 -0.695 -19.425 1.00 83.06 100 SER A C 1
ATOM 779 O O . SER A 1 100 ? 7.916 0.033 -20.373 1.00 83.06 100 SER A O 1
ATOM 781 N N . THR A 1 101 ? 8.104 -1.920 -19.261 1.00 82.81 101 THR A N 1
ATOM 782 C CA . THR A 1 101 ? 8.786 -2.658 -20.329 1.00 82.81 101 THR A CA 1
ATOM 783 C C . THR A 1 101 ? 7.771 -3.160 -21.360 1.00 82.81 101 THR A C 1
ATOM 785 O O . THR A 1 101 ? 6.568 -3.162 -21.101 1.00 82.81 101 THR A O 1
ATOM 788 N N . MET A 1 102 ? 8.244 -3.626 -22.524 1.00 78.50 102 MET A N 1
ATOM 789 C CA . MET A 1 102 ? 7.360 -4.254 -23.522 1.00 78.50 102 MET A CA 1
ATOM 790 C C . MET A 1 102 ? 6.632 -5.493 -22.974 1.00 78.50 102 MET A C 1
ATOM 792 O O . MET A 1 102 ? 5.522 -5.776 -23.405 1.00 78.50 102 MET A O 1
ATOM 796 N N . ASP A 1 103 ? 7.204 -6.156 -21.965 1.00 74.06 103 ASP A N 1
ATOM 797 C CA . ASP A 1 103 ? 6.603 -7.301 -21.265 1.00 74.06 103 ASP A CA 1
ATOM 798 C C . ASP A 1 103 ? 5.620 -6.894 -20.148 1.00 74.06 103 ASP A C 1
ATOM 800 O O . ASP A 1 103 ? 5.206 -7.727 -19.348 1.00 74.06 103 ASP A O 1
ATOM 804 N N . GLY A 1 104 ? 5.296 -5.603 -20.018 1.00 76.50 104 GLY A N 1
ATOM 805 C CA . GLY A 1 104 ? 4.306 -5.111 -19.056 1.00 76.50 104 GLY A CA 1
ATOM 806 C C . GLY A 1 104 ? 4.806 -4.919 -17.619 1.00 76.50 104 GLY A C 1
ATOM 807 O O . GLY A 1 104 ? 4.010 -4.523 -16.767 1.00 76.50 104 GLY A O 1
ATOM 808 N N . LYS A 1 105 ? 6.100 -5.125 -17.328 1.00 82.50 105 LYS A N 1
ATOM 809 C CA . LYS A 1 105 ? 6.682 -4.886 -15.990 1.00 82.50 105 LYS A CA 1
ATOM 810 C C . LYS A 1 105 ? 6.817 -3.398 -15.694 1.00 82.50 105 LYS A C 1
ATOM 812 O O . LYS A 1 105 ? 7.196 -2.628 -16.573 1.00 82.50 105 LYS A O 1
ATOM 817 N N . ILE A 1 106 ? 6.556 -2.997 -14.455 1.00 81.88 106 ILE A N 1
ATOM 818 C CA . ILE A 1 106 ? 6.625 -1.604 -14.003 1.00 81.88 106 ILE A CA 1
ATOM 819 C C . ILE A 1 106 ? 8.083 -1.182 -13.814 1.00 81.88 106 ILE A C 1
ATOM 821 O O . ILE A 1 106 ? 8.866 -1.879 -13.165 1.00 81.88 106 ILE A O 1
ATOM 825 N N . LEU A 1 107 ? 8.410 -0.005 -14.345 1.00 77.00 107 LEU A N 1
ATOM 826 C CA . LEU A 1 107 ? 9.687 0.674 -14.179 1.00 77.00 107 LEU A CA 1
ATOM 827 C C . LEU A 1 107 ? 9.542 1.834 -13.194 1.00 77.00 107 LEU A C 1
ATOM 829 O O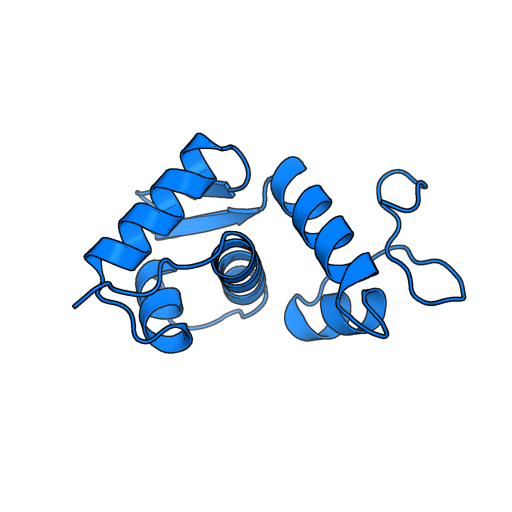 . LEU A 1 107 ? 8.694 2.713 -13.382 1.00 77.00 107 LEU A O 1
ATOM 833 N N . ILE A 1 108 ? 10.428 1.901 -12.203 1.00 75.44 108 ILE A N 1
ATOM 834 C CA . ILE A 1 108 ? 10.575 3.073 -11.331 1.00 75.44 108 ILE A CA 1
ATOM 835 C C . ILE A 1 108 ? 12.015 3.557 -11.452 1.00 75.44 108 ILE A C 1
ATOM 837 O O . ILE A 1 108 ? 12.941 2.759 -11.450 1.00 75.44 108 ILE A O 1
ATOM 841 N N . ASP A 1 109 ? 12.208 4.863 -11.638 1.00 68.25 109 ASP A N 1
ATOM 842 C CA . ASP A 1 109 ? 13.533 5.467 -11.855 1.00 68.25 109 ASP A CA 1
ATOM 843 C C . ASP A 1 109 ? 14.325 4.862 -13.042 1.00 68.25 109 ASP A C 1
ATOM 845 O O . ASP A 1 109 ? 15.541 4.982 -13.109 1.00 68.25 109 ASP A O 1
ATOM 849 N N . ARG A 1 110 ? 13.615 4.296 -14.037 1.00 63.72 110 ARG A N 1
ATOM 850 C CA . ARG A 1 110 ? 14.147 3.562 -15.214 1.00 63.72 110 ARG A CA 1
ATOM 851 C C . ARG A 1 110 ? 14.732 2.177 -14.914 1.00 63.72 110 ARG A C 1
ATOM 853 O O . ARG A 1 110 ? 15.288 1.563 -15.820 1.00 63.72 110 ARG A O 1
ATOM 860 N N . GLU A 1 111 ? 14.536 1.660 -13.711 1.00 68.31 111 GLU A N 1
ATOM 861 C CA . GLU A 1 111 ? 14.910 0.297 -13.343 1.00 68.31 111 GLU A CA 1
ATOM 862 C C . GLU A 1 111 ? 13.657 -0.574 -13.214 1.00 68.31 111 GLU A C 1
ATOM 864 O O . GLU A 1 111 ? 12.590 -0.093 -12.819 1.00 68.31 111 GLU A O 1
ATOM 869 N N . VAL A 1 112 ? 13.771 -1.854 -13.586 1.00 63.56 112 VAL A N 1
ATOM 870 C CA . VAL A 1 112 ? 12.739 -2.849 -13.263 1.00 63.56 112 VAL A CA 1
ATOM 871 C C . VAL A 1 112 ? 12.867 -3.125 -11.777 1.00 63.56 112 VAL A C 1
ATOM 873 O O . VAL A 1 112 ? 13.913 -3.586 -11.321 1.00 63.56 112 VAL A O 1
ATOM 876 N N . VAL A 1 113 ? 11.817 -2.781 -11.041 1.00 61.22 113 VAL A N 1
ATOM 877 C CA . VAL A 1 113 ? 11.787 -2.841 -9.580 1.00 61.22 113 VAL A CA 1
ATOM 878 C C . VAL A 1 113 ? 11.174 -4.143 -9.099 1.00 61.22 113 VAL A C 1
ATOM 880 O O . VAL A 1 113 ? 10.110 -4.527 -9.632 1.00 61.22 113 VAL A O 1
#

Sequence (113 aa):
MATKDISKYQVLIAVGVHNSEKLSDRSIVNFLIKQTGQPCKVCIRALEREVNEESIDYGVSINQAFLTKKGVKELAKWANINVDNPSLWLCTNFGVATKSTMDGKILIDREVV